Protein AF-A0A1G0G5K9-F1 (afdb_monomer_lite)

Structure (mmCIF, N/CA/C/O backbone):
data_AF-A0A1G0G5K9-F1
#
_entry.id   AF-A0A1G0G5K9-F1
#
loop_
_atom_site.group_PDB
_atom_site.id
_atom_site.type_symbol
_atom_site.label_atom_id
_atom_site.label_alt_id
_atom_site.label_comp_id
_atom_site.label_asym_id
_atom_site.label_entity_id
_atom_site.label_seq_id
_atom_site.pdbx_PDB_ins_code
_atom_site.Cartn_x
_atom_site.Cartn_y
_atom_site.Cartn_z
_atom_site.occupancy
_atom_site.B_iso_or_equiv
_atom_site.auth_seq_id
_atom_site.auth_comp_id
_atom_site.auth_asym_id
_atom_site.auth_atom_id
_atom_site.pdbx_PDB_model_num
ATOM 1 N N . MET A 1 1 ? 8.995 -19.644 -9.399 1.00 82.75 1 MET A N 1
ATOM 2 C CA . MET A 1 1 ? 7.634 -19.071 -9.250 1.00 82.75 1 MET A CA 1
ATOM 3 C C . MET A 1 1 ? 7.308 -18.714 -7.805 1.00 82.75 1 MET A C 1
ATOM 5 O O . MET A 1 1 ? 6.965 -17.567 -7.570 1.00 82.75 1 MET A O 1
ATOM 9 N N . ILE A 1 2 ? 7.487 -19.628 -6.838 1.00 95.19 2 ILE A N 1
ATOM 10 C CA . ILE A 1 2 ? 7.210 -19.344 -5.414 1.00 95.19 2 ILE A CA 1
ATOM 11 C C . ILE A 1 2 ? 7.986 -18.131 -4.871 1.00 95.19 2 ILE A C 1
ATOM 13 O O . ILE A 1 2 ? 7.427 -17.338 -4.128 1.00 95.19 2 ILE A O 1
ATOM 17 N N . TYR A 1 3 ? 9.232 -17.935 -5.319 1.00 95.75 3 TYR A N 1
ATOM 18 C CA . TYR A 1 3 ? 10.070 -16.790 -4.948 1.00 95.75 3 TYR A CA 1
ATOM 19 C C . TYR A 1 3 ? 9.378 -15.445 -5.207 1.00 95.75 3 TYR A C 1
ATOM 21 O O . TYR A 1 3 ? 9.232 -14.648 -4.291 1.00 95.75 3 TYR A O 1
ATOM 29 N N . PHE A 1 4 ? 8.863 -15.229 -6.421 1.00 94.88 4 PHE A N 1
ATOM 30 C CA . PHE A 1 4 ? 8.165 -13.988 -6.767 1.00 94.88 4 PHE A CA 1
ATOM 31 C C . PHE A 1 4 ? 6.875 -13.796 -5.973 1.00 94.88 4 PHE A C 1
ATOM 33 O O . PHE A 1 4 ? 6.537 -12.668 -5.630 1.00 94.88 4 PHE A O 1
ATOM 40 N N . LEU A 1 5 ? 6.173 -14.887 -5.653 1.00 95.56 5 LEU A N 1
ATOM 41 C CA . LEU A 1 5 ? 4.959 -14.822 -4.846 1.00 95.56 5 LEU A CA 1
ATOM 42 C C . LEU A 1 5 ? 5.276 -14.403 -3.405 1.00 95.56 5 LEU A C 1
ATOM 44 O O . LEU A 1 5 ? 4.594 -13.543 -2.857 1.00 95.56 5 LEU A O 1
ATOM 48 N N . VAL A 1 6 ? 6.342 -14.956 -2.820 1.00 97.25 6 VAL A N 1
ATOM 49 C CA . VAL A 1 6 ? 6.812 -14.586 -1.478 1.00 97.25 6 VAL A CA 1
ATOM 50 C C . VAL A 1 6 ? 7.316 -13.145 -1.466 1.00 97.25 6 VAL A C 1
ATOM 52 O O . VAL A 1 6 ? 6.903 -12.370 -0.610 1.00 97.25 6 VAL A O 1
ATOM 55 N N . THR A 1 7 ? 8.148 -12.747 -2.429 1.00 96.25 7 THR A N 1
ATOM 56 C CA . THR A 1 7 ? 8.651 -11.370 -2.523 1.00 96.25 7 THR A CA 1
ATOM 57 C C . THR A 1 7 ? 7.512 -10.371 -2.723 1.00 96.25 7 THR A C 1
ATOM 59 O O . THR A 1 7 ? 7.460 -9.364 -2.022 1.00 96.25 7 THR A O 1
ATOM 62 N N . GLY A 1 8 ? 6.568 -10.663 -3.620 1.00 93.50 8 GLY A N 1
ATOM 63 C CA . GLY A 1 8 ? 5.386 -9.831 -3.841 1.00 93.50 8 GLY A CA 1
ATOM 64 C C . GLY A 1 8 ? 4.502 -9.725 -2.598 1.00 93.50 8 GLY A C 1
ATOM 65 O O . GLY A 1 8 ? 4.071 -8.628 -2.256 1.00 93.50 8 GLY A O 1
ATOM 66 N N . ALA A 1 9 ? 4.291 -10.829 -1.874 1.00 95.38 9 ALA A N 1
ATOM 67 C CA . ALA A 1 9 ? 3.541 -10.823 -0.620 1.00 95.38 9 ALA A CA 1
ATOM 68 C C . ALA A 1 9 ? 4.241 -9.993 0.467 1.00 95.38 9 ALA A C 1
ATOM 70 O O . ALA A 1 9 ? 3.596 -9.174 1.114 1.00 95.38 9 ALA A O 1
ATOM 71 N N . VAL A 1 10 ? 5.558 -10.147 0.639 1.00 96.19 10 VAL A N 1
ATOM 72 C CA . VAL A 1 10 ? 6.339 -9.380 1.623 1.00 96.19 10 VAL A CA 1
ATOM 73 C C . VAL A 1 10 ? 6.307 -7.886 1.304 1.00 96.19 10 VAL A C 1
ATOM 75 O O . VAL A 1 10 ? 6.034 -7.078 2.191 1.00 96.19 10 VAL A O 1
ATOM 78 N N . LEU A 1 11 ? 6.538 -7.509 0.044 1.00 92.69 11 LEU A N 1
ATOM 79 C CA . LEU A 1 11 ? 6.497 -6.111 -0.388 1.00 92.69 11 LEU A CA 1
ATOM 80 C C . LEU A 1 11 ? 5.088 -5.521 -0.263 1.00 92.69 11 LEU A C 1
ATOM 82 O O . LEU A 1 11 ? 4.940 -4.414 0.246 1.00 92.69 11 LEU A O 1
ATOM 86 N N . GLY A 1 12 ? 4.061 -6.270 -0.668 1.00 90.06 12 GLY A N 1
ATOM 87 C CA . GLY A 1 12 ? 2.665 -5.848 -0.576 1.00 90.06 12 GLY A CA 1
ATOM 88 C C . GLY A 1 12 ? 2.200 -5.654 0.867 1.00 90.06 12 GLY A C 1
ATOM 89 O O . GLY A 1 12 ? 1.592 -4.634 1.178 1.00 90.06 12 GLY A O 1
ATOM 90 N N . ILE A 1 13 ? 2.533 -6.583 1.768 1.00 91.19 13 ILE A N 1
ATOM 91 C CA . ILE A 1 13 ? 2.208 -6.470 3.198 1.00 91.19 13 ILE A CA 1
ATOM 92 C C . ILE A 1 13 ? 2.977 -5.307 3.833 1.00 91.19 13 ILE A C 1
ATOM 94 O O . ILE A 1 13 ? 2.386 -4.522 4.567 1.00 91.19 13 ILE A O 1
ATOM 98 N N . SER A 1 14 ? 4.267 -5.151 3.528 1.00 91.62 14 SER A N 1
ATOM 99 C CA . SER A 1 14 ? 5.078 -4.042 4.047 1.00 91.62 14 SER A CA 1
ATOM 100 C C . SER A 1 14 ? 4.522 -2.680 3.613 1.00 91.62 14 SER A C 1
ATOM 102 O O . SER A 1 14 ? 4.306 -1.801 4.446 1.00 91.62 14 SER A O 1
ATOM 104 N N . ALA A 1 15 ? 4.190 -2.530 2.328 1.00 87.38 15 ALA A N 1
ATOM 105 C CA . ALA A 1 15 ? 3.580 -1.315 1.795 1.00 87.38 15 ALA A CA 1
ATOM 106 C C . ALA A 1 15 ? 2.169 -1.065 2.353 1.00 87.38 15 ALA A C 1
ATOM 108 O O . ALA A 1 15 ? 1.799 0.082 2.591 1.00 87.38 15 ALA A O 1
ATOM 109 N N . GLY A 1 16 ? 1.391 -2.127 2.586 1.00 84.94 16 GLY A N 1
ATOM 110 C CA . GLY A 1 16 ? 0.042 -2.049 3.145 1.00 84.94 16 GLY A CA 1
ATOM 111 C C . GLY A 1 16 ? -0.010 -1.795 4.654 1.00 84.94 16 GLY A C 1
ATOM 112 O O . GLY A 1 16 ? -1.040 -1.346 5.142 1.00 84.94 16 GLY A O 1
ATOM 113 N N . LEU A 1 17 ? 1.064 -2.070 5.399 1.00 86.38 17 LEU A N 1
ATOM 114 C CA . LEU A 1 17 ? 1.161 -1.798 6.840 1.00 86.38 17 LEU A CA 1
ATOM 115 C C . LEU A 1 17 ? 1.905 -0.496 7.156 1.00 86.38 17 LEU A C 1
ATOM 117 O O . LEU A 1 17 ? 1.764 0.029 8.261 1.00 86.38 17 LEU A O 1
ATOM 121 N N . ALA A 1 18 ? 2.685 0.038 6.214 1.00 86.06 18 ALA A N 1
ATOM 122 C CA . ALA A 1 18 ? 3.345 1.324 6.373 1.00 86.06 18 ALA A CA 1
ATOM 123 C C . ALA A 1 18 ? 2.288 2.442 6.516 1.00 86.06 18 ALA A C 1
ATOM 125 O O . ALA A 1 18 ? 1.473 2.637 5.609 1.00 86.06 18 ALA A O 1
ATOM 126 N N . PRO A 1 19 ? 2.269 3.193 7.635 1.00 75.50 19 PRO A N 1
ATOM 127 C CA . PRO A 1 19 ? 1.274 4.232 7.863 1.00 75.50 19 PRO A CA 1
ATOM 128 C C . PRO A 1 19 ? 1.531 5.423 6.933 1.00 75.50 19 PRO A C 1
ATOM 130 O O . PRO A 1 19 ? 2.301 6.330 7.238 1.00 75.50 19 PRO A 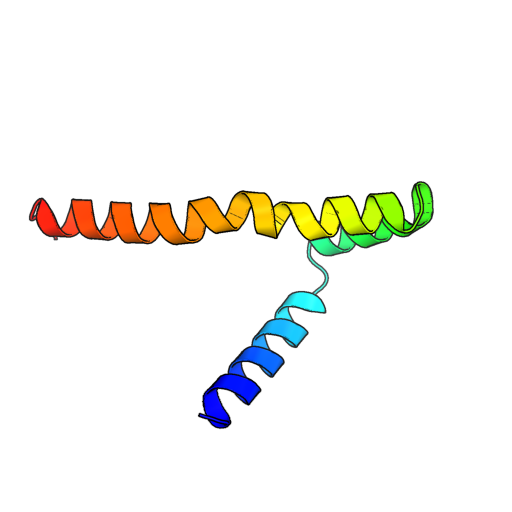O 1
ATOM 133 N N . GLY A 1 20 ? 0.887 5.393 5.768 1.00 86.88 20 GLY A N 1
ATOM 134 C CA . GLY A 1 20 ? 0.877 6.474 4.789 1.00 86.88 20 GLY A CA 1
ATOM 135 C C . GLY A 1 20 ? -0.433 7.275 4.795 1.00 86.88 20 GLY A C 1
ATOM 136 O O . GLY A 1 20 ? -1.398 6.901 5.468 1.00 86.88 20 GLY A O 1
ATOM 137 N N . PRO A 1 21 ? -0.513 8.351 3.993 1.00 88.12 21 PRO A N 1
ATOM 138 C CA . PRO A 1 21 ? -1.699 9.208 3.911 1.00 88.12 21 PRO A CA 1
ATOM 139 C C . PRO A 1 21 ? -2.978 8.453 3.522 1.00 88.12 21 PRO A C 1
ATOM 141 O O . PRO A 1 21 ? -4.035 8.689 4.100 1.00 88.12 21 PRO A O 1
ATOM 144 N N . LEU A 1 22 ? -2.886 7.505 2.581 1.00 89.31 22 LEU A N 1
ATOM 145 C CA . LEU A 1 22 ? -4.034 6.707 2.136 1.00 89.31 22 LEU A CA 1
ATOM 146 C C . LEU A 1 22 ? -4.535 5.753 3.221 1.00 89.31 22 LEU A C 1
ATOM 148 O O . LEU A 1 22 ? -5.739 5.667 3.444 1.00 89.31 22 LEU A O 1
ATOM 152 N N . LEU A 1 23 ? -3.632 5.077 3.935 1.00 91.00 23 LEU A N 1
ATOM 153 C CA . LEU A 1 23 ? -4.015 4.195 5.037 1.00 91.00 23 LEU A CA 1
ATOM 154 C C . LEU A 1 23 ? -4.653 4.992 6.181 1.00 91.00 23 LEU A C 1
ATOM 156 O O . LEU A 1 23 ? -5.690 4.594 6.707 1.00 91.00 23 LEU A O 1
ATOM 160 N N . ALA A 1 24 ? -4.085 6.154 6.518 1.00 92.56 24 ALA A N 1
ATOM 161 C CA . ALA A 1 24 ? -4.658 7.058 7.510 1.00 92.56 24 ALA A CA 1
ATOM 162 C C . ALA A 1 24 ? -6.075 7.518 7.119 1.00 92.56 24 ALA A C 1
ATOM 164 O O . ALA A 1 24 ? -6.968 7.548 7.969 1.00 92.56 24 ALA A O 1
ATOM 165 N N . LEU A 1 25 ? -6.309 7.817 5.836 1.00 92.56 25 LEU A N 1
ATOM 166 C CA . LEU A 1 25 ? -7.638 8.141 5.311 1.00 92.56 25 LEU A CA 1
ATOM 167 C C . LEU A 1 25 ? -8.597 6.952 5.394 1.00 92.56 25 LEU A C 1
ATOM 169 O O . LEU A 1 25 ? -9.710 7.124 5.878 1.00 92.56 25 LEU A O 1
ATOM 173 N N . VAL A 1 26 ? -8.175 5.750 4.991 1.00 94.00 26 VAL A N 1
ATOM 174 C CA . VAL A 1 26 ? -9.000 4.534 5.088 1.00 94.00 26 VAL A CA 1
ATOM 175 C C . VAL A 1 26 ? -9.402 4.268 6.535 1.00 94.00 26 VAL A C 1
ATOM 177 O O . VAL A 1 26 ? -10.578 4.024 6.798 1.00 94.00 26 VAL A O 1
ATOM 180 N N . VAL A 1 27 ? -8.468 4.357 7.486 1.00 93.69 27 VAL A N 1
ATOM 181 C CA . VAL A 1 27 ? -8.754 4.174 8.918 1.00 93.69 27 VAL A CA 1
ATOM 182 C C . VAL A 1 27 ? -9.715 5.251 9.419 1.00 93.69 27 VAL A C 1
ATOM 184 O O . VAL A 1 27 ? -10.720 4.930 10.050 1.00 93.69 27 VAL A O 1
ATOM 187 N N . THR A 1 28 ? -9.458 6.518 9.094 1.00 94.25 28 THR A N 1
ATOM 188 C CA . THR A 1 28 ? -10.312 7.641 9.509 1.00 94.25 28 THR A CA 1
ATOM 189 C C . THR A 1 28 ? -11.731 7.492 8.968 1.00 94.25 28 THR A C 1
ATOM 191 O O . THR A 1 28 ? -12.694 7.662 9.713 1.00 94.25 28 THR A O 1
ATOM 194 N N . GLU A 1 29 ? -11.870 7.121 7.699 1.00 95.50 29 GLU A N 1
ATOM 195 C CA . GLU A 1 29 ? -13.165 6.924 7.053 1.00 95.50 29 GLU A CA 1
ATOM 196 C C . GLU A 1 29 ? -13.896 5.677 7.544 1.00 95.50 29 GLU A C 1
ATOM 198 O O . GLU A 1 29 ? -15.113 5.704 7.723 1.00 95.50 29 GLU A O 1
ATOM 203 N N . THR A 1 30 ? -13.157 4.615 7.866 1.00 94.69 30 THR A N 1
ATOM 204 C CA . THR A 1 30 ? -13.716 3.413 8.497 1.00 94.69 30 THR A CA 1
ATOM 205 C C . THR A 1 30 ? -14.283 3.728 9.881 1.00 94.69 30 THR A C 1
ATOM 207 O O . THR A 1 30 ? -15.373 3.266 10.211 1.00 94.69 30 THR A O 1
ATOM 210 N N . LEU A 1 31 ? -13.573 4.528 10.685 1.00 96.19 31 LEU A N 1
ATOM 211 C CA . LEU A 1 31 ? -13.992 4.889 12.043 1.00 96.19 31 LEU A CA 1
ATOM 212 C C . LEU A 1 31 ? -15.119 5.930 12.064 1.00 96.19 31 LEU A C 1
ATOM 214 O O . LEU A 1 31 ? -16.022 5.824 12.889 1.00 96.19 31 LEU A O 1
ATOM 218 N N . LYS A 1 32 ? -15.083 6.931 11.175 1.00 95.81 32 LYS A N 1
ATOM 219 C CA . LYS A 1 32 ? -16.071 8.024 11.148 1.00 95.81 32 LYS A CA 1
ATOM 220 C C . LYS A 1 32 ? -17.350 7.677 10.390 1.00 95.81 32 LYS A C 1
ATOM 222 O O . LYS A 1 32 ? -18.431 8.059 10.828 1.00 95.81 32 LYS A O 1
ATOM 227 N N . HIS A 1 33 ? -17.235 6.972 9.266 1.00 94.12 33 HIS A N 1
ATOM 228 C CA . HIS A 1 33 ? -18.344 6.731 8.336 1.00 94.12 33 HIS A CA 1
ATOM 229 C C . HIS A 1 33 ? -18.593 5.237 8.072 1.00 94.12 33 HIS A C 1
ATOM 231 O O . HIS A 1 33 ? -19.412 4.883 7.219 1.00 94.12 33 HIS A O 1
ATOM 237 N N . GLY A 1 34 ? -17.913 4.355 8.809 1.00 94.31 34 GLY A N 1
ATOM 238 C CA . GLY A 1 34 ? -18.089 2.910 8.749 1.00 94.31 34 GLY A CA 1
ATOM 239 C C . GLY A 1 34 ? -17.296 2.217 7.638 1.00 94.31 34 GLY A C 1
ATOM 240 O O . GLY A 1 34 ? -16.732 2.825 6.726 1.00 94.31 34 GLY A O 1
ATOM 241 N N . ILE A 1 35 ? -17.304 0.884 7.696 1.00 93.06 35 ILE A N 1
ATOM 242 C CA . ILE A 1 35 ? -16.504 -0.005 6.834 1.00 93.06 35 ILE A CA 1
ATOM 243 C C . ILE A 1 35 ? -16.768 0.232 5.342 1.00 93.06 35 ILE A C 1
ATOM 245 O O . ILE A 1 35 ? -15.841 0.194 4.538 1.00 93.06 35 ILE A O 1
ATOM 249 N N . ARG A 1 36 ? -18.014 0.525 4.951 1.00 94.06 36 ARG A N 1
ATOM 250 C CA . ARG A 1 36 ? -18.377 0.737 3.539 1.00 94.06 36 ARG A CA 1
ATOM 251 C C . ARG A 1 36 ? -17.608 1.901 2.908 1.00 94.06 36 ARG A C 1
ATOM 253 O O . ARG A 1 36 ? -17.187 1.805 1.756 1.00 94.06 36 ARG A O 1
ATOM 260 N N . THR A 1 37 ? -17.428 2.986 3.654 1.00 93.19 37 THR A N 1
ATOM 261 C CA . THR A 1 37 ? -16.726 4.183 3.183 1.00 93.19 37 THR A CA 1
ATOM 262 C C . THR A 1 37 ? -15.223 3.934 3.151 1.00 93.19 37 THR A C 1
ATOM 264 O O . THR A 1 37 ? -14.585 4.213 2.138 1.00 93.19 37 THR A O 1
ATOM 267 N N . GLY A 1 38 ? -14.685 3.280 4.184 1.00 92.75 38 GLY A N 1
ATOM 268 C CA . GLY A 1 38 ? -13.292 2.828 4.218 1.00 92.75 38 GLY A CA 1
ATOM 269 C C . GLY A 1 38 ? -12.911 1.941 3.029 1.00 92.75 38 GLY A C 1
ATOM 270 O O . GLY A 1 38 ? -11.904 2.196 2.373 1.00 92.75 38 GLY A O 1
ATOM 271 N N . VAL A 1 39 ? -13.751 0.958 2.677 1.00 94.25 39 VAL A N 1
ATOM 272 C CA . VAL A 1 39 ? -13.535 0.089 1.504 1.00 94.25 39 VAL A CA 1
ATOM 273 C C . VAL A 1 39 ? -13.538 0.896 0.207 1.00 94.25 39 VAL A C 1
ATOM 275 O O . VAL A 1 39 ? -12.688 0.680 -0.652 1.00 94.25 39 VAL A O 1
ATOM 278 N N . ARG A 1 40 ? -14.450 1.864 0.057 1.00 92.94 40 ARG A N 1
ATOM 279 C CA . ARG A 1 40 ? -14.488 2.716 -1.139 1.00 92.94 40 ARG A CA 1
ATOM 280 C C . ARG A 1 40 ? -13.207 3.535 -1.294 1.00 92.94 40 ARG A C 1
ATOM 282 O O . ARG A 1 40 ? -12.713 3.650 -2.410 1.00 92.94 40 ARG A O 1
ATOM 289 N N . VAL A 1 41 ? -12.666 4.060 -0.195 1.00 93.12 41 VAL A N 1
ATOM 290 C CA . VAL A 1 41 ? -11.393 4.799 -0.184 1.00 93.12 41 VAL A CA 1
ATOM 291 C C . VAL A 1 41 ? -10.214 3.873 -0.480 1.00 93.12 41 VAL A C 1
ATOM 293 O O . VAL A 1 41 ? -9.358 4.224 -1.285 1.00 93.12 41 VAL A O 1
ATOM 296 N N . ALA A 1 42 ? -10.200 2.665 0.088 1.00 92.00 42 ALA A N 1
ATOM 297 C CA . ALA A 1 42 ? -9.159 1.670 -0.168 1.00 92.00 42 ALA A CA 1
ATOM 298 C C . ALA A 1 42 ? -9.112 1.213 -1.639 1.00 92.00 42 ALA A C 1
ATOM 300 O O . ALA A 1 42 ? -8.063 0.794 -2.117 1.00 92.00 42 ALA A O 1
ATOM 301 N N . LEU A 1 43 ? -10.232 1.315 -2.364 1.00 92.00 43 LEU A N 1
ATOM 302 C CA . LEU A 1 43 ? -10.324 0.994 -3.792 1.00 92.00 43 LEU A CA 1
ATOM 303 C C . LEU A 1 43 ? -9.924 2.152 -4.720 1.00 92.00 43 LEU A C 1
ATOM 305 O O . LEU A 1 43 ? -9.736 1.920 -5.913 1.00 92.00 43 LEU A O 1
ATOM 309 N N . VAL A 1 44 ? -9.769 3.380 -4.211 1.00 91.44 44 VAL A N 1
ATOM 310 C CA . VAL A 1 44 ? -9.368 4.540 -5.030 1.00 91.44 44 VAL A CA 1
ATOM 311 C C . VAL A 1 44 ? -8.058 4.291 -5.790 1.00 91.44 44 VAL A C 1
ATOM 313 O O . VAL A 1 44 ? -8.075 4.491 -7.004 1.00 91.44 44 VAL A O 1
ATOM 316 N N . PRO A 1 45 ? -6.976 3.789 -5.157 1.00 86.88 45 PRO A N 1
ATOM 317 C CA . PRO A 1 45 ? -5.712 3.515 -5.841 1.00 86.88 45 PRO A CA 1
ATOM 318 C C . PRO A 1 45 ? -5.861 2.468 -6.940 1.00 86.88 45 PRO A C 1
ATOM 320 O O . PRO A 1 45 ? -5.226 2.566 -7.972 1.00 86.88 45 PRO A O 1
ATOM 323 N N . VAL A 1 46 ? -6.755 1.486 -6.792 1.00 88.19 46 VAL A N 1
ATOM 324 C CA . VAL A 1 46 ? -6.999 0.510 -7.868 1.00 88.19 46 VAL A CA 1
ATOM 325 C C . VAL A 1 46 ? -7.599 1.208 -9.090 1.00 88.19 46 VAL A C 1
ATOM 327 O O . VAL A 1 46 ? -7.185 0.949 -10.215 1.00 88.19 46 VAL A O 1
ATOM 330 N N . CYS A 1 47 ? -8.537 2.134 -8.885 1.00 89.38 47 CYS A N 1
ATOM 331 C CA . CYS A 1 47 ? -9.139 2.895 -9.977 1.00 89.38 47 CYS A CA 1
ATOM 332 C C . CYS A 1 47 ? -8.169 3.900 -10.621 1.00 89.38 47 CYS A C 1
ATOM 334 O O . CYS A 1 47 ? -8.226 4.090 -11.836 1.00 89.38 47 CYS A O 1
ATOM 336 N N . THR A 1 48 ? -7.309 4.559 -9.837 1.00 89.12 48 THR A N 1
ATOM 337 C CA . THR A 1 48 ? -6.382 5.592 -10.335 1.00 89.12 48 THR A CA 1
ATOM 338 C C . THR A 1 48 ? -5.066 5.025 -10.843 1.00 89.12 48 THR A C 1
ATOM 340 O O . THR A 1 48 ? -4.533 5.522 -11.834 1.00 89.12 48 THR A O 1
ATOM 343 N N . ASP A 1 49 ? -4.559 3.968 -10.217 1.00 87.62 49 ASP A N 1
ATOM 344 C CA . ASP A 1 49 ? -3.226 3.442 -10.491 1.00 87.62 49 ASP A CA 1
ATOM 345 C C . ASP A 1 49 ? -3.243 2.449 -11.654 1.00 87.62 49 ASP A C 1
ATOM 347 O O . ASP A 1 49 ? -2.230 2.323 -12.337 1.00 87.62 49 ASP A O 1
ATOM 351 N N . LEU A 1 50 ? -4.385 1.812 -11.968 1.00 88.25 50 LEU A N 1
ATOM 352 C CA . LEU A 1 50 ? -4.533 1.016 -13.197 1.00 88.25 50 LEU A CA 1
ATOM 353 C C . LEU A 1 50 ? -4.166 1.848 -14.438 1.00 88.25 50 LEU A C 1
ATOM 355 O O . LEU A 1 50 ? -3.251 1.450 -15.159 1.00 88.25 50 LEU A O 1
ATOM 359 N N . PRO A 1 51 ? -4.805 3.010 -14.692 1.00 89.88 51 PRO A N 1
ATOM 360 C CA . PRO A 1 51 ? -4.398 3.896 -15.777 1.00 89.88 51 PRO A CA 1
ATOM 361 C C . PRO A 1 51 ? -2.918 4.287 -15.711 1.00 89.88 51 PRO A C 1
ATOM 363 O O . PRO A 1 51 ? -2.238 4.259 -16.734 1.00 89.88 51 PRO A O 1
ATOM 366 N N . ILE A 1 52 ? -2.400 4.613 -14.524 1.00 92.62 52 ILE A N 1
ATOM 367 C CA . ILE A 1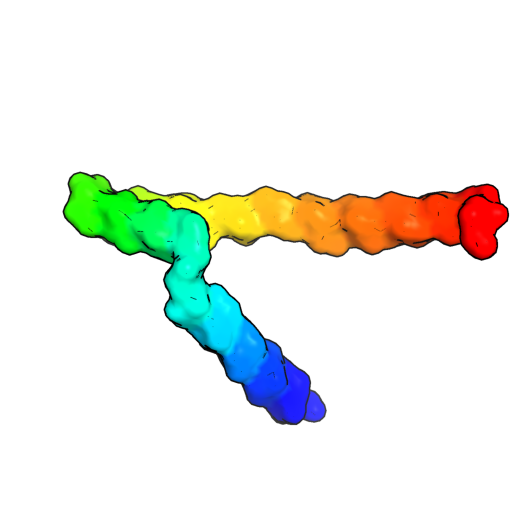 52 ? -1.008 5.049 -14.331 1.00 92.62 52 ILE A CA 1
ATOM 368 C C . ILE A 1 52 ? -0.015 3.950 -14.742 1.00 92.62 52 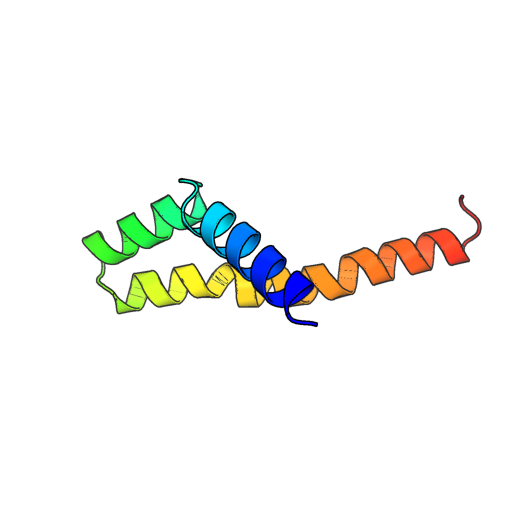ILE A C 1
ATOM 370 O O . ILE A 1 52 ? 0.940 4.235 -15.471 1.00 92.62 52 ILE A O 1
ATOM 374 N N . ILE A 1 53 ? -0.263 2.699 -14.341 1.00 90.81 53 ILE A N 1
ATOM 375 C CA . ILE A 1 53 ? 0.578 1.532 -14.650 1.00 90.81 53 ILE A CA 1
ATOM 376 C C . ILE A 1 53 ? 0.684 1.289 -16.161 1.00 90.81 53 ILE A C 1
ATOM 378 O O . ILE A 1 53 ? 1.720 0.817 -16.618 1.00 90.81 53 ILE A O 1
ATOM 382 N N . PHE A 1 54 ? -0.336 1.631 -16.953 1.00 92.19 54 PHE A N 1
ATOM 383 C CA . PHE A 1 54 ? -0.274 1.512 -18.415 1.00 92.19 54 PHE A CA 1
ATOM 384 C C . PHE A 1 54 ? 0.288 2.767 -19.092 1.00 92.19 54 PHE A C 1
ATOM 386 O O . PHE A 1 54 ? 1.086 2.667 -20.028 1.00 92.19 54 PHE A O 1
ATOM 393 N N . LEU A 1 55 ? -0.113 3.952 -18.628 1.00 94.75 55 LEU A N 1
ATOM 394 C CA . LEU A 1 55 ? 0.243 5.223 -19.256 1.00 94.75 55 LEU A CA 1
ATOM 395 C C . LEU A 1 55 ? 1.722 5.563 -19.086 1.00 94.75 55 LEU A C 1
ATOM 397 O O . LEU A 1 55 ? 2.340 6.010 -20.049 1.00 94.75 55 LEU A O 1
ATOM 401 N N . ILE A 1 56 ? 2.304 5.343 -17.902 1.00 94.62 56 ILE A N 1
ATOM 402 C CA . ILE A 1 56 ? 3.700 5.718 -17.643 1.00 94.62 56 ILE A CA 1
ATOM 403 C C . ILE A 1 56 ? 4.673 4.891 -18.500 1.00 94.62 56 ILE A C 1
ATOM 405 O O . ILE A 1 56 ? 5.458 5.497 -19.233 1.00 94.62 56 ILE A O 1
ATOM 409 N N . PRO A 1 57 ? 4.627 3.545 -18.510 1.00 92.88 57 PRO A N 1
ATOM 410 C CA . PRO A 1 57 ? 5.492 2.758 -19.386 1.00 92.88 57 PRO A CA 1
ATOM 411 C C . PRO A 1 57 ? 5.217 3.023 -20.867 1.00 92.88 57 PRO A C 1
ATOM 413 O O . PRO A 1 57 ? 6.155 3.071 -21.657 1.00 92.88 57 PRO A O 1
ATOM 416 N N . GLY A 1 58 ? 3.954 3.254 -21.244 1.00 93.62 58 GLY A N 1
ATOM 417 C CA . GLY A 1 58 ? 3.588 3.633 -22.609 1.00 93.62 58 GLY A CA 1
ATOM 418 C C . GLY A 1 58 ? 4.213 4.962 -23.042 1.00 93.62 58 GLY A C 1
ATOM 419 O O . GLY A 1 58 ? 4.727 5.067 -24.154 1.00 93.62 58 GLY A O 1
ATOM 420 N N . LEU A 1 59 ? 4.230 5.962 -22.160 1.00 93.19 59 LEU A N 1
ATOM 421 C CA . LEU A 1 59 ? 4.874 7.251 -22.405 1.00 93.19 59 LEU A CA 1
ATOM 422 C C . LEU A 1 59 ? 6.396 7.111 -22.498 1.00 93.19 59 LEU A C 1
ATOM 424 O O . LEU A 1 59 ? 6.997 7.631 -23.434 1.00 93.19 59 LEU A O 1
ATOM 428 N N . ILE A 1 60 ? 7.015 6.376 -21.572 1.00 94.50 60 ILE A N 1
ATOM 429 C CA . ILE A 1 60 ? 8.462 6.111 -21.589 1.00 94.50 60 ILE A CA 1
ATOM 430 C C . ILE A 1 60 ? 8.855 5.393 -22.885 1.00 94.50 60 ILE A C 1
ATOM 432 O O . ILE A 1 60 ? 9.823 5.778 -23.539 1.00 94.50 60 ILE A O 1
ATOM 436 N N . PHE A 1 61 ? 8.060 4.408 -23.307 1.00 93.00 61 PHE A N 1
ATOM 437 C CA . PHE A 1 61 ? 8.250 3.709 -24.574 1.00 93.00 61 PHE A CA 1
ATOM 438 C C . PHE A 1 61 ? 8.149 4.657 -25.776 1.00 93.00 61 PHE A C 1
ATOM 440 O O . PHE A 1 61 ? 8.965 4.582 -26.693 1.00 93.00 61 PHE A O 1
ATOM 447 N N . ARG A 1 62 ? 7.188 5.592 -25.770 1.00 90.56 62 ARG A N 1
ATOM 448 C CA . ARG A 1 62 ? 7.058 6.618 -26.819 1.00 90.56 62 ARG A CA 1
ATOM 449 C C . ARG A 1 62 ? 8.262 7.559 -26.870 1.00 9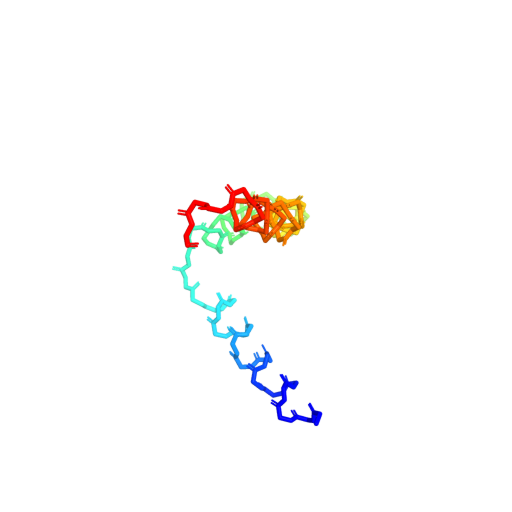0.56 62 ARG A C 1
ATOM 451 O O . ARG A 1 62 ? 8.718 7.862 -27.967 1.00 90.56 62 ARG A O 1
ATOM 458 N N . ILE A 1 63 ? 8.774 7.997 -25.719 1.00 92.44 63 ILE A N 1
ATOM 459 C CA . ILE A 1 63 ? 9.953 8.876 -25.634 1.00 92.44 63 ILE A CA 1
ATOM 460 C C . ILE A 1 63 ? 11.203 8.159 -26.164 1.00 92.44 63 ILE A C 1
ATOM 462 O O . ILE A 1 63 ? 11.946 8.740 -26.950 1.00 92.44 63 ILE A O 1
ATOM 466 N N . ASN A 1 64 ? 11.407 6.891 -25.795 1.00 91.19 64 ASN A N 1
ATOM 467 C CA . ASN A 1 64 ? 12.530 6.095 -26.293 1.00 91.19 64 ASN A CA 1
ATOM 468 C C . ASN A 1 64 ? 12.440 5.858 -27.813 1.00 91.19 64 ASN A C 1
ATOM 470 O O . ASN A 1 64 ? 13.436 5.989 -28.517 1.00 91.19 64 ASN A O 1
ATOM 474 N N . LEU A 1 65 ? 11.236 5.606 -28.340 1.00 86.56 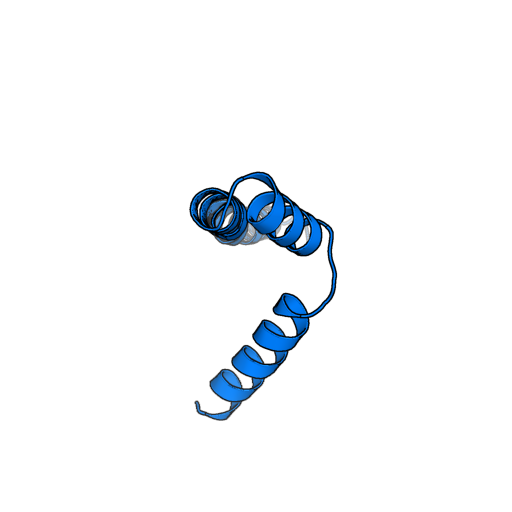65 LEU A N 1
ATOM 475 C CA . LEU A 1 65 ? 11.013 5.452 -29.781 1.00 86.56 65 LEU A CA 1
ATOM 476 C C . LEU A 1 65 ? 11.262 6.749 -30.571 1.00 86.56 65 LEU A C 1
ATOM 478 O O . LEU A 1 65 ? 11.636 6.693 -31.739 1.00 86.56 65 LEU A O 1
ATOM 482 N N . ALA A 1 66 ? 11.075 7.913 -29.944 1.00 85.94 66 ALA A N 1
ATOM 483 C CA . ALA A 1 66 ? 11.377 9.214 -30.536 1.00 85.94 66 ALA A CA 1
ATOM 484 C C . ALA A 1 66 ? 12.888 9.530 -30.591 1.00 85.94 66 ALA A C 1
ATOM 486 O O . ALA A 1 66 ? 13.258 10.603 -31.063 1.00 85.94 66 ALA A O 1
ATOM 487 N N . GLY A 1 67 ? 13.756 8.620 -30.126 1.00 78.50 67 GL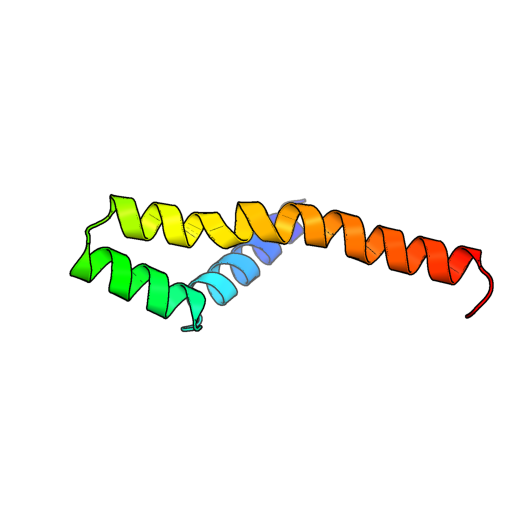Y A N 1
ATOM 488 C CA . GLY A 1 67 ? 15.214 8.767 -30.192 1.00 78.50 67 GLY A CA 1
ATOM 489 C C . GLY A 1 67 ? 15.771 9.865 -29.284 1.00 78.50 67 GLY A C 1
ATOM 490 O O . GLY A 1 67 ? 16.845 10.392 -29.554 1.00 78.50 67 GLY A O 1
ATOM 491 N N . LEU A 1 68 ? 15.030 10.244 -28.236 1.00 70.44 68 LEU A N 1
ATOM 492 C CA . LEU A 1 68 ? 15.431 11.290 -27.289 1.00 70.44 68 LEU A CA 1
ATOM 493 C C . LEU A 1 68 ? 16.326 10.777 -26.139 1.00 70.44 68 LEU A C 1
ATOM 495 O O . LEU A 1 68 ? 16.594 11.535 -25.206 1.00 70.44 68 LEU A O 1
ATOM 499 N N . THR A 1 69 ? 16.771 9.516 -26.190 1.00 58.66 69 THR A N 1
ATOM 500 C CA . THR A 1 69 ? 17.718 8.885 -25.254 1.00 58.66 69 THR A CA 1
ATOM 501 C C . THR A 1 69 ? 18.697 7.963 -25.961 1.00 58.66 69 THR A C 1
ATOM 503 O O . THR A 1 69 ? 18.308 7.361 -26.987 1.00 58.66 69 THR A O 1
#

Foldseek 3Di:
DVVVVVVVVVVVVVVQPPDDPLNVVLVVCCVPVNNVRSVVSVCVCVVVVVCVVPVVVVVVVVCVVVVVD

pLDDT: mean 90.67, std 6.13, range [58.66, 97.25]

Secondary structure (DSSP, 8-state):
-HHHHHHHHHHHHHHHHS--HHHHHHHHHHHHH-HHHHHHHHTHHHHHHHHHHHHHHHHHHHHHHTT--

Radius of gyration: 17.03 Å; chains: 1; bounding box: 36×31×43 Å

Sequence (69 aa):
MIYFLVTGAVLGISAGLAPGPLLALVVTETLKHGIRTGVRVALVPVCTDLPIIFLIPGLIFRINLAGLT